Protein AF-A0A068RDF7-F1 (afdb_monomer)

Secondary structure (DSSP, 8-state):
--B-HHHHHHHHHHHHTSTTTGGGS--GGG-----GGGSTTS-PPPPHHHHHHHHHHHHHHHHHH-HHHHHHHHHHHTS---HHHHHHHTTS-HHHHHHHHHHHHHHHHHHHHHTTPPPGGGGTSB-

pLDDT: mean 88.11, std 9.97, range [54.34, 97.5]

Radius of gyration: 13.5 Å; Cα contacts (8 Å, |Δi|>4): 161; chains: 1; bounding box: 30×35×31 Å

Nearest PDB structures (foldseek):
  3hug-assembly6_K  TM=9.051E-01  e=1.217E-01  Mycobacterium tuberculosis H37Rv
  3hug-assembly4_M  TM=7.499E-01  e=1.509E-01  Mycobacterium tuberculosis H37Rv
  3hug-assembly6_A  TM=7.039E-01  e=1.430E-01  Mycobacterium tuberculosis H37Rv
  3hug-assembly1_C  TM=7.167E-01  e=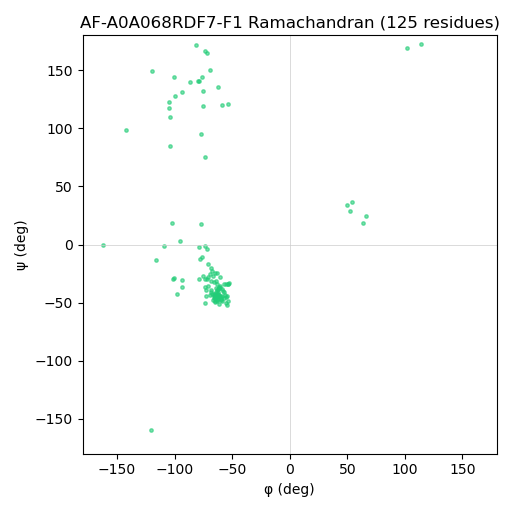2.202E-01  Mycobacterium tuberculosis H37Rv
  6in7-assembly1_B  TM=4.933E-01  e=3.776E-01  Pseudomonas aeruginosa PAO1

Mean predicted aligned error: 4.62 Å

InterPro domains:
  IPR010534 Bacteriophage 933W, GpQ [PF06530] (2-119)

Foldseek 3Di:
DQFQLVVLLLLLLQVCLPPVNVVLAPQPPPLQHADCVLVVDDDHHFDPLSNVLLRVLLNVCCVPVHNLLSNLSRCVRRVVDDLCVSCVVVVHDSVVSVVSPVVSSVSSSVVCVVVVNDGPCRVVRDD

Structure (mmCIF, N/CA/C/O backbone):
data_AF-A0A068RDF7-F1
#
_entry.id   AF-A0A068RDF7-F1
#
loop_
_atom_site.group_PDB
_atom_site.id
_atom_site.type_symbol
_atom_site.label_atom_id
_atom_site.label_alt_id
_atom_site.label_comp_id
_atom_site.label_asym_id
_atom_site.label_entity_id
_atom_site.label_seq_id
_atom_site.pdbx_PDB_ins_code
_atom_site.Cartn_x
_atom_site.Cartn_y
_atom_site.Cartn_z
_atom_site.occupancy
_atom_site.B_iso_or_equiv
_atom_site.auth_seq_id
_atom_site.auth_comp_id
_atom_site.auth_asym_id
_atom_site.auth_atom_id
_atom_site.pdbx_PDB_model_num
ATOM 1 N N . MET A 1 1 ? 3.488 -19.822 -8.737 1.00 59.03 1 MET A N 1
ATOM 2 C CA . MET A 1 1 ? 3.614 -19.589 -7.282 1.00 59.03 1 MET A CA 1
ATOM 3 C C . MET A 1 1 ? 2.651 -18.495 -6.880 1.00 59.03 1 MET A C 1
ATOM 5 O O . MET A 1 1 ? 2.382 -17.623 -7.701 1.00 59.03 1 MET A O 1
ATOM 9 N N . ARG A 1 2 ? 2.092 -18.578 -5.672 1.00 81.00 2 ARG A N 1
ATOM 10 C CA . ARG A 1 2 ? 1.224 -17.539 -5.117 1.00 81.00 2 ARG A CA 1
ATOM 11 C C . ARG A 1 2 ? 2.052 -16.690 -4.154 1.00 81.00 2 ARG A C 1
ATOM 13 O O . ARG A 1 2 ? 2.701 -17.254 -3.278 1.00 81.00 2 ARG A O 1
ATOM 20 N N . ARG A 1 3 ? 2.045 -15.368 -4.330 1.00 89.38 3 ARG A N 1
ATOM 21 C CA . ARG A 1 3 ? 2.792 -14.437 -3.473 1.00 89.38 3 ARG A CA 1
ATOM 22 C C . ARG A 1 3 ? 2.075 -14.270 -2.138 1.00 89.38 3 ARG A C 1
ATOM 24 O O . ARG A 1 3 ? 0.845 -14.217 -2.090 1.00 89.38 3 ARG A O 1
ATOM 31 N N . ASP A 1 4 ? 2.830 -14.128 -1.063 1.00 93.69 4 ASP A N 1
ATOM 32 C CA . ASP A 1 4 ? 2.330 -13.544 0.165 1.00 93.69 4 ASP A CA 1
ATOM 33 C C . ASP A 1 4 ? 2.265 -12.024 0.004 1.00 93.69 4 ASP A C 1
ATOM 35 O O . ASP A 1 4 ? 3.246 -11.301 0.174 1.00 93.69 4 ASP A O 1
ATOM 39 N N . MET A 1 5 ? 1.084 -11.533 -0.371 1.00 94.44 5 MET A N 1
ATOM 40 C CA . MET A 1 5 ? 0.876 -10.107 -0.611 1.00 94.44 5 MET A CA 1
ATOM 41 C C . MET A 1 5 ? 1.072 -9.247 0.638 1.00 94.44 5 MET A C 1
ATOM 43 O O . MET A 1 5 ? 1.401 -8.072 0.495 1.00 94.44 5 MET A O 1
ATOM 47 N N . GLN A 1 6 ? 0.901 -9.804 1.841 1.00 93.75 6 GLN A N 1
ATOM 48 C CA . GLN A 1 6 ? 1.203 -9.068 3.069 1.00 93.75 6 GLN A CA 1
ATOM 49 C C . GLN A 1 6 ? 2.700 -8.771 3.147 1.00 93.75 6 GLN A C 1
ATOM 51 O O . GLN A 1 6 ? 3.068 -7.610 3.293 1.00 93.75 6 GLN A O 1
ATOM 56 N N . GLU A 1 7 ? 3.555 -9.773 2.934 1.00 93.69 7 GLU A N 1
ATOM 57 C CA . GLU A 1 7 ? 5.012 -9.584 2.941 1.00 93.69 7 GLU A CA 1
ATOM 58 C C . GLU A 1 7 ? 5.456 -8.624 1.825 1.00 93.69 7 GLU A C 1
ATOM 60 O O . GLU A 1 7 ? 6.212 -7.687 2.078 1.00 93.69 7 GLU A O 1
ATOM 65 N N . VAL A 1 8 ? 4.922 -8.779 0.606 1.00 95.06 8 VAL A N 1
ATOM 66 C CA . VAL A 1 8 ? 5.175 -7.854 -0.520 1.00 95.06 8 VAL A CA 1
ATOM 67 C C . VAL A 1 8 ? 4.875 -6.405 -0.130 1.00 95.06 8 VAL A C 1
ATOM 69 O O . VAL A 1 8 ? 5.694 -5.514 -0.363 1.00 95.06 8 VAL A O 1
ATOM 72 N N . LEU A 1 9 ? 3.713 -6.159 0.480 1.00 94.94 9 LEU A N 1
ATOM 73 C CA . LEU A 1 9 ? 3.286 -4.819 0.876 1.00 94.94 9 LEU A CA 1
ATOM 74 C C . LEU A 1 9 ? 4.050 -4.288 2.091 1.00 94.94 9 LEU A C 1
ATOM 76 O O . LEU A 1 9 ? 4.271 -3.082 2.177 1.00 94.94 9 LEU A O 1
ATOM 80 N N . GLU A 1 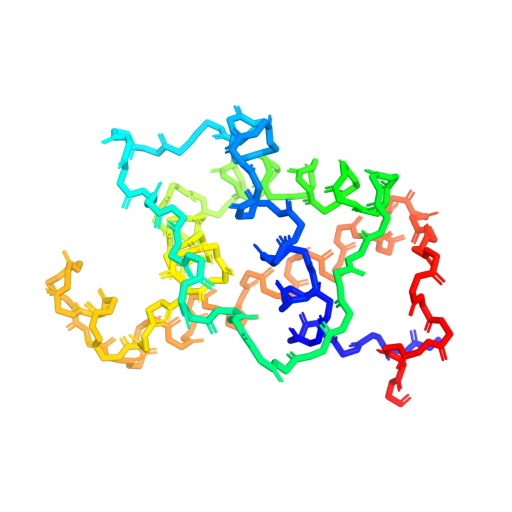10 ? 4.505 -5.147 3.002 1.00 93.38 10 GLU A N 1
ATOM 81 C CA . GLU A 1 10 ? 5.380 -4.744 4.105 1.00 93.38 10 GLU A CA 1
ATOM 82 C C . GLU A 1 10 ? 6.768 -4.322 3.609 1.00 93.38 10 GLU A C 1
ATOM 84 O O . GLU A 1 10 ? 7.327 -3.344 4.118 1.00 93.38 10 GLU A O 1
ATOM 89 N N . ARG A 1 11 ? 7.331 -5.019 2.615 1.00 93.62 11 ARG A N 1
ATOM 90 C CA . ARG A 1 11 ? 8.611 -4.648 1.986 1.00 93.62 11 ARG A CA 1
ATOM 91 C C . ARG A 1 11 ? 8.490 -3.374 1.153 1.00 93.62 11 ARG 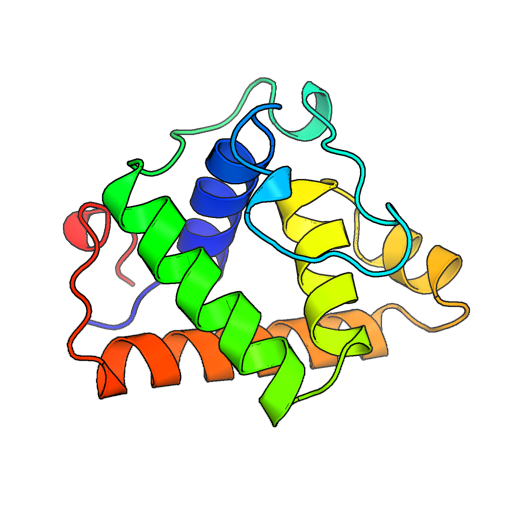A C 1
ATOM 93 O O . ARG A 1 11 ? 9.335 -2.486 1.278 1.00 93.62 11 ARG A O 1
ATOM 100 N N . TRP A 1 12 ? 7.419 -3.258 0.365 1.00 94.38 12 TRP A N 1
ATOM 101 C CA . TRP A 1 12 ? 7.093 -2.042 -0.384 1.00 94.38 12 TRP A CA 1
ATOM 102 C C . TRP A 1 12 ? 6.854 -0.854 0.546 1.00 94.38 12 TRP A C 1
ATOM 104 O O . TRP A 1 12 ? 7.389 0.221 0.314 1.00 94.38 12 TRP A O 1
ATOM 114 N N . GLY A 1 13 ? 6.120 -1.048 1.639 1.00 92.31 13 GLY A N 1
ATOM 115 C CA . GLY A 1 13 ? 5.853 -0.014 2.630 1.00 92.31 13 GLY A CA 1
ATOM 116 C C . GLY A 1 13 ? 7.123 0.576 3.243 1.00 92.31 13 GLY A C 1
ATOM 117 O O . GLY A 1 13 ? 7.247 1.791 3.377 1.00 92.31 13 GLY A O 1
ATOM 118 N N . ARG A 1 14 ? 8.113 -0.280 3.523 1.00 91.50 14 ARG A N 1
ATOM 119 C CA . ARG A 1 14 ? 9.452 0.124 3.980 1.00 91.50 14 ARG A CA 1
ATOM 120 C C . ARG A 1 14 ? 10.238 0.891 2.927 1.00 91.50 14 ARG A C 1
ATOM 122 O O . ARG A 1 14 ? 10.878 1.883 3.262 1.00 91.50 14 ARG A O 1
ATOM 129 N N . TRP A 1 15 ? 10.178 0.443 1.676 1.00 92.44 15 TRP A N 1
ATOM 130 C CA . TRP A 1 15 ? 10.792 1.140 0.548 1.00 92.44 15 TRP A CA 1
ATOM 131 C C . TRP A 1 15 ? 10.154 2.520 0.314 1.00 92.44 15 TRP A C 1
ATOM 133 O O . TRP A 1 15 ? 10.862 3.518 0.182 1.00 92.44 15 TRP A O 1
ATOM 143 N N . ALA A 1 16 ? 8.823 2.592 0.354 1.00 90.88 16 ALA A N 1
ATOM 144 C CA . ALA A 1 16 ? 8.042 3.809 0.169 1.00 90.88 16 ALA A CA 1
ATOM 145 C C . ALA A 1 16 ? 8.175 4.777 1.351 1.00 90.88 16 ALA A C 1
ATOM 147 O O . ALA A 1 16 ? 8.058 5.980 1.163 1.00 90.88 16 ALA A O 1
ATOM 148 N N . ALA A 1 17 ? 8.446 4.291 2.566 1.00 87.81 17 ALA A N 1
ATOM 149 C CA . ALA A 1 17 ? 8.651 5.143 3.736 1.00 87.81 17 ALA A CA 1
ATOM 150 C C . ALA A 1 17 ? 9.981 5.928 3.717 1.00 87.81 17 ALA A C 1
ATOM 152 O O . ALA A 1 17 ? 10.240 6.716 4.630 1.00 87.81 17 ALA A O 1
ATOM 153 N N . HIS A 1 18 ? 10.832 5.717 2.710 1.00 83.50 18 HIS A N 1
ATOM 154 C CA . HIS A 1 18 ? 11.987 6.569 2.443 1.00 83.50 18 HIS A CA 1
ATOM 155 C C . HIS A 1 18 ? 11.514 7.890 1.806 1.00 83.50 18 HIS A C 1
ATOM 157 O O . HIS A 1 18 ? 10.711 7.855 0.874 1.00 83.50 18 HIS A O 1
ATOM 163 N N . ASP A 1 19 ? 11.990 9.045 2.294 1.00 65.75 19 ASP A N 1
ATOM 164 C CA . ASP A 1 19 ? 11.428 10.377 1.967 1.00 65.75 19 ASP A CA 1
ATOM 165 C C . ASP A 1 19 ? 11.318 10.658 0.456 1.00 65.75 19 ASP A C 1
ATOM 167 O O . ASP A 1 19 ? 10.365 11.290 0.005 1.00 65.75 19 ASP A O 1
ATOM 171 N N . GLU A 1 20 ? 12.257 10.147 -0.341 1.00 72.50 20 GLU A N 1
ATOM 172 C CA . GLU A 1 20 ? 12.275 10.317 -1.800 1.00 72.50 20 GLU A CA 1
ATOM 173 C C . GLU A 1 20 ? 11.234 9.445 -2.528 1.00 72.50 20 GLU A C 1
ATOM 175 O O . GLU A 1 20 ? 10.742 9.824 -3.590 1.00 72.50 20 GLU A O 1
ATOM 180 N N . ASN A 1 21 ? 10.849 8.309 -1.942 1.00 79.69 21 ASN A N 1
ATOM 181 C CA . ASN A 1 21 ? 10.002 7.305 -2.587 1.00 79.69 21 ASN A CA 1
ATOM 182 C C . ASN A 1 21 ? 8.517 7.498 -2.267 1.00 79.69 21 ASN A C 1
ATOM 184 O O . ASN A 1 21 ? 7.674 7.227 -3.113 1.00 79.69 21 ASN A O 1
ATOM 188 N N . CYS A 1 22 ? 8.161 8.024 -1.089 1.00 75.69 22 CYS A N 1
ATOM 189 C CA . CYS A 1 22 ? 6.753 8.202 -0.699 1.00 75.69 22 CYS A CA 1
ATOM 190 C C . CYS A 1 22 ? 5.973 9.132 -1.648 1.00 75.69 22 CYS A C 1
ATOM 192 O O . CYS A 1 22 ? 4.749 9.020 -1.765 1.00 75.69 22 CYS A O 1
ATOM 194 N N . ALA A 1 23 ? 6.670 10.070 -2.295 1.00 62.44 23 ALA A N 1
ATOM 195 C CA . ALA A 1 23 ? 6.086 11.074 -3.180 1.00 62.44 23 ALA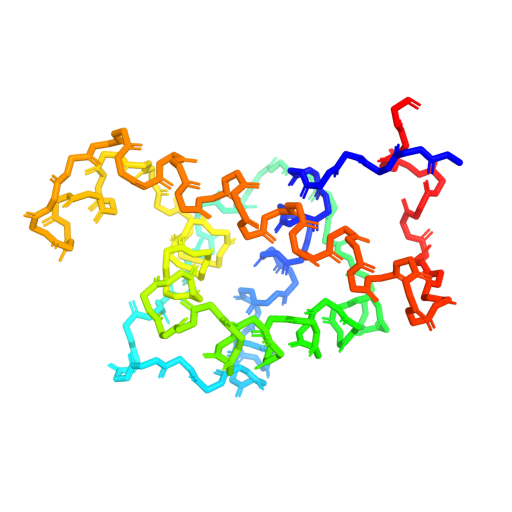 A CA 1
ATOM 196 C C . ALA A 1 23 ? 5.693 10.529 -4.566 1.00 62.44 23 ALA A C 1
ATOM 198 O O . ALA A 1 23 ? 4.999 11.222 -5.311 1.00 62.44 23 ALA A O 1
ATOM 199 N N . SER A 1 24 ? 6.106 9.307 -4.924 1.00 70.00 24 SER A N 1
ATOM 200 C CA . SER A 1 24 ? 5.752 8.672 -6.205 1.00 70.00 24 SER A CA 1
ATOM 201 C C . SER A 1 24 ? 4.247 8.395 -6.325 1.00 70.00 24 SER A C 1
ATOM 203 O O . SER A 1 24 ? 3.696 8.312 -7.428 1.00 70.00 24 SER A O 1
ATOM 205 N N . VAL A 1 25 ? 3.570 8.271 -5.183 1.00 74.25 25 VAL A N 1
ATOM 206 C CA . VAL A 1 25 ? 2.148 7.988 -5.084 1.00 74.25 25 VAL A CA 1
ATOM 207 C C . VAL A 1 25 ? 1.398 9.263 -4.689 1.00 74.25 25 VAL A C 1
ATOM 209 O O . VAL A 1 25 ? 1.643 9.855 -3.643 1.00 74.25 25 VAL A O 1
ATOM 212 N N . ASP A 1 26 ? 0.429 9.673 -5.517 1.00 81.50 26 ASP A N 1
ATOM 213 C CA . ASP A 1 26 ? -0.429 10.844 -5.269 1.00 81.50 26 ASP A CA 1
ATOM 214 C C . ASP A 1 26 ? -1.465 10.553 -4.164 1.00 81.50 26 ASP A C 1
ATOM 216 O O . ASP A 1 26 ? -2.654 10.286 -4.431 1.00 81.50 26 ASP A O 1
ATOM 220 N N . TRP A 1 27 ? -0.975 10.536 -2.922 1.00 83.62 27 TR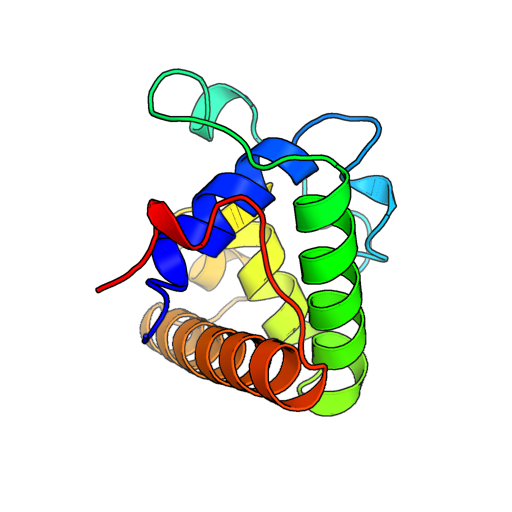P A N 1
ATOM 221 C CA . TRP A 1 27 ? -1.754 10.356 -1.703 1.00 83.62 27 TRP A CA 1
ATOM 222 C C . TRP A 1 27 ? -2.761 11.497 -1.530 1.00 83.62 27 TRP A C 1
ATOM 224 O O . TRP A 1 27 ? -2.405 12.669 -1.666 1.00 83.62 27 TRP A O 1
ATOM 234 N N . PRO A 1 28 ? -4.019 11.208 -1.158 1.00 75.56 28 PRO A N 1
ATOM 235 C CA . PRO A 1 28 ? -4.983 12.264 -0.873 1.00 75.56 28 PRO A CA 1
ATOM 236 C C . PRO A 1 28 ? -4.485 13.185 0.258 1.00 75.56 28 PRO A C 1
ATOM 238 O O . PRO A 1 28 ? -4.276 12.722 1.372 1.00 75.56 28 PRO A O 1
ATOM 241 N N . ALA A 1 29 ? -4.317 14.484 -0.003 1.00 64.38 29 ALA A N 1
ATOM 242 C CA . ALA A 1 29 ? -4.100 15.528 1.012 1.00 64.38 29 ALA A CA 1
ATOM 243 C C . ALA A 1 29 ? -2.935 15.307 2.015 1.00 64.38 29 ALA A C 1
ATOM 245 O O . ALA A 1 29 ? -3.084 15.647 3.185 1.00 64.38 29 ALA A O 1
ATOM 246 N N . MET A 1 30 ? -1.795 14.734 1.595 1.00 65.62 30 MET A N 1
ATOM 247 C CA . MET A 1 30 ? -0.671 14.387 2.502 1.00 65.62 30 MET A CA 1
ATOM 248 C C . MET A 1 30 ? -1.103 13.541 3.719 1.00 65.62 30 MET A C 1
ATOM 250 O O . MET A 1 30 ? -0.513 13.604 4.793 1.00 65.62 30 MET A O 1
ATOM 254 N N . SER A 1 31 ? -2.165 12.748 3.564 1.00 77.81 31 SER A N 1
ATOM 255 C CA . SER A 1 31 ? -2.746 11.947 4.651 1.00 77.81 31 SER A CA 1
ATOM 256 C C . SER A 1 31 ? -1.880 10.764 5.080 1.00 77.81 31 SER A C 1
ATOM 258 O O . SER A 1 31 ? -2.087 10.216 6.161 1.00 77.81 31 SER A O 1
ATOM 260 N N . VAL A 1 32 ? -0.913 10.370 4.252 1.00 83.31 32 VAL A N 1
ATOM 261 C CA . VAL A 1 32 ? 0.028 9.291 4.545 1.00 83.31 32 VAL A CA 1
ATOM 262 C C . VAL A 1 32 ? 1.366 9.915 4.907 1.00 83.31 32 VAL A C 1
ATOM 264 O O . VAL A 1 32 ? 2.046 10.479 4.056 1.00 83.31 32 VAL A O 1
ATOM 267 N N . ILE A 1 33 ? 1.723 9.817 6.186 1.00 85.00 33 ILE A N 1
ATOM 268 C CA . ILE A 1 33 ? 3.007 10.279 6.714 1.00 85.00 33 ILE A CA 1
ATOM 269 C C . ILE A 1 33 ? 3.866 9.036 6.974 1.00 85.00 33 ILE A C 1
ATOM 271 O O . ILE A 1 33 ? 3.473 8.219 7.813 1.00 85.00 33 ILE A O 1
ATOM 275 N N . PRO A 1 34 ? 5.012 8.871 6.288 1.00 83.12 34 PRO A N 1
ATOM 276 C CA . PRO A 1 34 ? 5.940 7.773 6.533 1.00 83.12 34 PRO A CA 1
ATOM 277 C C . PRO A 1 34 ? 6.352 7.672 7.999 1.00 83.12 34 PRO A C 1
ATOM 279 O O . PRO A 1 34 ? 6.939 8.598 8.563 1.00 83.12 34 PRO A O 1
ATOM 282 N N . MET A 1 35 ? 6.085 6.530 8.631 1.00 78.81 35 MET A N 1
ATOM 283 C CA . MET A 1 35 ? 6.444 6.324 10.035 1.00 78.81 35 MET A CA 1
ATOM 284 C C . MET A 1 35 ? 7.668 5.418 10.149 1.00 78.81 35 MET A C 1
ATOM 286 O O . MET A 1 35 ? 7.557 4.218 10.375 1.00 78.81 35 MET A O 1
ATOM 290 N N . ARG A 1 36 ? 8.868 5.999 10.038 1.00 71.06 36 ARG A N 1
ATOM 291 C CA . ARG A 1 36 ? 10.145 5.254 10.068 1.00 71.06 36 ARG A CA 1
ATOM 292 C C . ARG A 1 36 ? 10.320 4.381 11.317 1.00 71.06 36 ARG A C 1
ATOM 294 O O . ARG A 1 36 ? 10.881 3.295 11.221 1.00 71.06 36 ARG A O 1
ATOM 301 N N . SER A 1 37 ? 9.812 4.818 12.471 1.00 66.81 37 SER A N 1
ATOM 302 C CA . SER A 1 37 ? 9.852 4.041 13.720 1.00 66.81 37 SER A CA 1
ATOM 303 C C . SER A 1 37 ? 8.957 2.800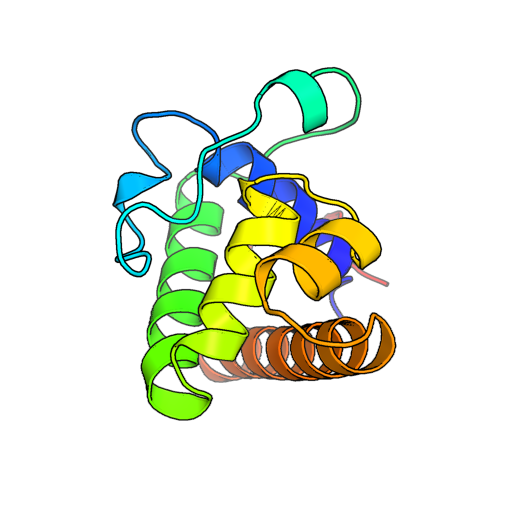 13.702 1.00 66.81 37 SER A C 1
ATOM 305 O O . SER A 1 37 ? 9.254 1.835 14.398 1.00 66.81 37 SER A O 1
ATOM 307 N N . ALA A 1 38 ? 7.898 2.777 12.884 1.00 63.50 38 ALA A N 1
ATOM 308 C CA . ALA A 1 38 ? 7.097 1.571 12.678 1.00 63.50 38 ALA A CA 1
ATOM 309 C C . ALA A 1 38 ? 7.884 0.486 11.920 1.00 63.50 38 ALA A C 1
ATOM 311 O O . ALA A 1 38 ? 7.555 -0.692 12.012 1.00 63.50 38 ALA A O 1
ATOM 312 N N . PHE A 1 39 ? 8.949 0.880 11.215 1.00 65.75 39 PHE A N 1
ATOM 313 C CA . PHE A 1 39 ? 9.786 0.004 10.397 1.00 65.75 39 PHE A CA 1
ATOM 314 C C . PHE A 1 39 ? 11.187 -0.232 10.977 1.00 65.75 39 PHE A C 1
ATOM 316 O O . PHE A 1 39 ? 11.980 -0.961 10.384 1.00 65.75 39 PHE A O 1
ATOM 323 N N . SER A 1 40 ? 11.525 0.374 12.121 1.00 56.31 40 SER A N 1
ATOM 324 C CA . SER A 1 40 ? 12.915 0.545 12.564 1.00 56.31 40 SER A CA 1
ATOM 325 C C . SER A 1 40 ? 13.598 -0.694 13.163 1.00 56.31 40 SER A C 1
ATOM 327 O O . SER A 1 40 ? 14.615 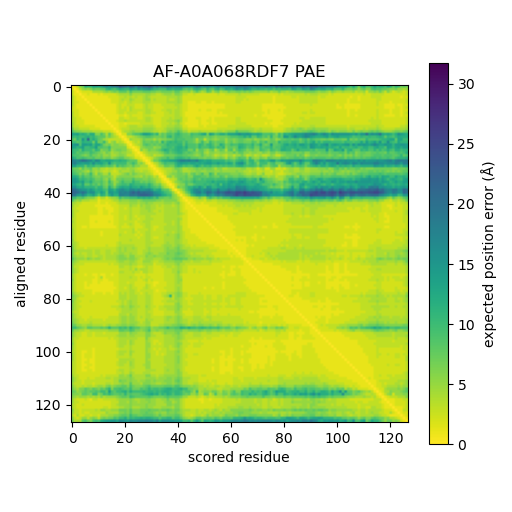-0.534 13.833 1.00 56.31 40 SER A O 1
ATOM 329 N N . SER A 1 41 ? 13.099 -1.921 12.962 1.00 54.34 41 SER A N 1
ATOM 330 C CA . SER A 1 41 ? 13.791 -3.110 13.504 1.00 54.34 41 SER A CA 1
ATOM 331 C C . SER A 1 41 ? 13.455 -4.488 12.922 1.00 54.34 41 SER A C 1
ATOM 333 O O . SER A 1 41 ? 14.064 -5.458 13.368 1.00 54.34 41 SER A O 1
ATOM 335 N N . SER A 1 42 ? 12.552 -4.653 11.949 1.00 64.88 42 SER A N 1
ATOM 336 C CA . SER A 1 42 ? 12.254 -6.007 11.443 1.00 64.88 42 SER A CA 1
ATOM 337 C C . SER A 1 42 ? 12.017 -6.068 9.934 1.00 64.88 42 SER A C 1
ATOM 339 O O . SER A 1 42 ? 10.933 -5.799 9.432 1.00 64.88 42 SER A O 1
ATOM 341 N N . GLY A 1 43 ? 13.078 -6.461 9.221 1.00 75.56 43 GLY A N 1
ATOM 342 C CA . GLY A 1 43 ? 13.024 -7.069 7.890 1.00 75.56 43 GLY A CA 1
ATOM 343 C C . GLY A 1 43 ? 13.632 -6.246 6.735 1.00 75.56 43 GLY A C 1
ATOM 344 O O . GLY A 1 43 ? 13.876 -5.046 6.878 1.00 75.56 43 GLY A O 1
ATOM 345 N N . PRO A 1 44 ? 13.728 -6.843 5.529 1.00 88.62 44 PRO A N 1
ATOM 346 C CA . PRO A 1 44 ? 14.241 -6.205 4.303 1.00 88.62 44 PRO A CA 1
ATOM 347 C C . PRO A 1 44 ? 13.230 -5.283 3.582 1.00 88.62 44 PRO A C 1
ATOM 349 O O . PRO A 1 44 ? 12.060 -5.632 3.473 1.00 88.62 44 PRO A O 1
ATOM 352 N N . SER A 1 45 ? 13.649 -4.132 3.047 1.00 91.94 45 SER A N 1
ATOM 353 C CA . SER A 1 45 ? 12.860 -3.399 2.035 1.00 91.94 45 SER A CA 1
ATOM 354 C C . SER A 1 45 ? 12.920 -4.109 0.673 1.00 91.94 45 SER A C 1
ATOM 356 O O . SER A 1 45 ? 13.762 -4.985 0.476 1.00 91.94 45 SER A O 1
ATOM 358 N N . CYS A 1 46 ? 12.056 -3.742 -0.278 1.00 93.56 46 CYS A N 1
ATOM 359 C CA . CYS A 1 46 ? 12.194 -4.195 -1.669 1.00 93.56 46 CYS A CA 1
ATOM 360 C C . CYS A 1 46 ? 13.219 -3.349 -2.455 1.00 93.56 46 CYS A C 1
ATOM 362 O O . CYS A 1 46 ? 13.709 -2.334 -1.950 1.00 93.56 46 CYS A O 1
ATOM 364 N N . SER A 1 47 ? 13.547 -3.778 -3.680 1.00 94.38 47 SER A N 1
ATOM 365 C CA . SER A 1 47 ? 14.358 -3.001 -4.629 1.00 94.38 47 SER A CA 1
ATOM 366 C C . SER A 1 47 ? 13.569 -1.806 -5.188 1.00 94.38 47 SER A C 1
ATOM 368 O O . SER A 1 47 ? 12.340 -1.771 -5.102 1.00 94.38 47 SER A O 1
ATOM 370 N N . ASP A 1 48 ? 14.256 -0.839 -5.805 1.00 93.25 48 ASP A N 1
ATOM 371 C CA . ASP A 1 48 ? 13.596 0.284 -6.492 1.00 93.25 48 ASP A CA 1
ATOM 372 C C . ASP A 1 48 ? 12.718 -0.186 -7.656 1.00 93.25 48 ASP A C 1
ATOM 374 O O . ASP A 1 48 ? 11.637 0.357 -7.890 1.00 93.25 48 ASP A O 1
ATOM 378 N N . ALA A 1 49 ? 13.154 -1.224 -8.376 1.00 93.69 49 ALA A N 1
ATOM 379 C CA . ALA A 1 49 ? 12.389 -1.804 -9.475 1.00 93.69 49 ALA A CA 1
ATOM 380 C C . ALA A 1 49 ? 11.067 -2.405 -8.974 1.00 93.69 49 ALA A C 1
ATOM 382 O O . ALA A 1 49 ? 10.003 -2.093 -9.524 1.00 93.69 49 ALA A O 1
ATOM 383 N N . ASP A 1 50 ? 11.129 -3.197 -7.901 1.00 94.81 50 ASP A N 1
ATOM 384 C CA . ASP A 1 50 ? 9.956 -3.766 -7.235 1.00 94.81 50 ASP A CA 1
ATOM 385 C C . ASP A 1 50 ? 9.049 -2.665 -6.679 1.00 94.81 50 ASP A C 1
ATOM 387 O O . ASP A 1 50 ? 7.835 -2.686 -6.904 1.00 94.81 50 ASP A O 1
ATOM 391 N N . GLY A 1 51 ? 9.639 -1.665 -6.020 1.00 93.81 51 GLY A N 1
ATOM 392 C CA . GLY A 1 51 ? 8.934 -0.515 -5.464 1.00 93.81 51 GLY A CA 1
ATOM 393 C C . GLY A 1 51 ? 8.086 0.206 -6.511 1.00 93.81 51 GLY A C 1
ATOM 394 O O . GLY A 1 51 ? 6.868 0.339 -6.365 1.00 93.81 51 GLY A O 1
ATOM 395 N N . LEU A 1 52 ? 8.706 0.552 -7.641 1.00 92.69 52 LEU A N 1
ATOM 396 C CA . LEU A 1 52 ? 8.048 1.216 -8.769 1.00 92.69 52 LEU A CA 1
ATOM 397 C C . LEU A 1 52 ? 7.002 0.339 -9.478 1.00 92.69 52 LEU A C 1
ATOM 399 O O . LEU A 1 52 ? 6.085 0.861 -10.125 1.00 92.69 52 LEU A O 1
ATOM 403 N N . LEU A 1 53 ? 7.134 -0.988 -9.446 1.00 93.31 53 LEU A N 1
ATOM 404 C CA . LEU A 1 53 ? 6.119 -1.900 -9.986 1.00 93.31 53 LEU A CA 1
ATOM 405 C C . LEU A 1 53 ? 4.881 -1.949 -9.086 1.00 93.31 53 LEU A C 1
ATOM 407 O O . LEU A 1 53 ? 3.754 -1.870 -9.593 1.00 93.31 53 LEU A O 1
ATOM 411 N N . VAL A 1 54 ? 5.079 -2.033 -7.770 1.00 94.38 54 VAL A N 1
ATOM 412 C CA . VAL A 1 54 ? 3.986 -2.005 -6.792 1.00 94.38 54 VAL A CA 1
ATOM 413 C C . VAL A 1 54 ? 3.281 -0.646 -6.823 1.00 94.38 54 VAL A C 1
ATOM 415 O O . VAL A 1 54 ? 2.055 -0.619 -6.941 1.00 94.38 54 VAL A O 1
ATOM 418 N N . ASP A 1 55 ? 4.016 0.469 -6.863 1.00 92.88 55 ASP A N 1
ATOM 419 C CA . ASP A 1 55 ? 3.450 1.823 -6.994 1.00 92.88 55 ASP A CA 1
ATOM 420 C C . ASP A 1 55 ? 2.544 1.964 -8.215 1.00 92.88 55 ASP A C 1
ATOM 422 O O . ASP A 1 55 ? 1.430 2.487 -8.128 1.00 92.88 55 ASP A O 1
ATOM 426 N N . ARG A 1 56 ? 2.980 1.449 -9.370 1.00 91.44 56 ARG A N 1
ATOM 427 C CA . ARG A 1 56 ? 2.164 1.451 -10.593 1.00 91.44 56 ARG A CA 1
ATOM 428 C C . ARG A 1 56 ? 0.862 0.675 -10.411 1.00 91.44 56 ARG A C 1
ATOM 430 O O . ARG A 1 56 ? -0.168 1.069 -10.965 1.00 91.44 56 ARG A O 1
ATOM 437 N N . CYS A 1 57 ? 0.878 -0.409 -9.643 1.00 93.19 57 CYS A N 1
ATOM 438 C CA . CYS A 1 57 ? -0.330 -1.164 -9.323 1.00 93.19 57 CYS A CA 1
ATOM 439 C C . CYS A 1 57 ? -1.225 -0.405 -8.324 1.00 93.19 57 CYS A C 1
ATOM 441 O O . CYS A 1 57 ? -2.441 -0.362 -8.520 1.00 93.19 57 CYS A O 1
ATOM 443 N N . VAL A 1 58 ? -0.649 0.273 -7.325 1.00 93.00 58 VAL A N 1
ATOM 444 C CA . VAL A 1 58 ? -1.373 1.148 -6.378 1.00 93.00 58 VAL A CA 1
ATOM 445 C C . VAL A 1 58 ? -2.007 2.349 -7.096 1.00 93.00 58 VAL A C 1
ATOM 447 O O . VAL A 1 58 ? -3.151 2.716 -6.820 1.00 93.00 58 VAL A O 1
ATOM 450 N N . ALA A 1 59 ? -1.342 2.921 -8.098 1.00 90.75 59 ALA A N 1
ATOM 451 C CA . ALA A 1 59 ? -1.920 3.975 -8.930 1.00 90.75 59 ALA A CA 1
ATOM 452 C C . ALA A 1 59 ? -3.157 3.482 -9.709 1.00 90.75 59 ALA A C 1
ATOM 454 O O . ALA A 1 59 ? -4.158 4.195 -9.806 1.00 90.75 59 ALA A O 1
ATOM 455 N N . LYS A 1 60 ? -3.135 2.239 -10.211 1.00 92.12 60 LYS A N 1
ATOM 456 C CA . LYS A 1 60 ? -4.299 1.597 -10.858 1.00 92.12 60 LYS A CA 1
ATOM 457 C C . LYS A 1 60 ? -5.402 1.216 -9.864 1.00 92.12 60 LYS A C 1
ATOM 459 O O . LYS A 1 60 ? -6.580 1.215 -10.227 1.00 92.12 60 LYS A O 1
ATOM 464 N N . LEU A 1 61 ? -5.047 0.918 -8.613 1.00 93.44 61 LEU A N 1
ATOM 465 C CA . LEU A 1 61 ? -6.006 0.672 -7.533 1.00 93.44 61 LEU A CA 1
ATOM 466 C C . LEU A 1 61 ? -6.883 1.911 -7.310 1.00 93.44 61 LEU A C 1
ATOM 468 O O . LEU A 1 61 ? -8.105 1.787 -7.252 1.00 93.44 61 LEU A O 1
ATOM 472 N N . LYS A 1 62 ? -6.282 3.109 -7.284 1.00 90.69 62 LYS A N 1
ATOM 473 C CA . LYS A 1 62 ? -6.996 4.390 -7.128 1.00 90.69 62 LYS A CA 1
ATOM 474 C C . LYS A 1 62 ? -8.106 4.576 -8.161 1.00 90.69 62 LYS A C 1
ATOM 476 O O . LYS A 1 62 ? -9.195 5.021 -7.807 1.00 90.69 62 LYS A O 1
ATOM 481 N N . THR A 1 63 ? -7.837 4.255 -9.427 1.00 90.19 63 THR A N 1
ATOM 482 C CA . THR A 1 63 ? -8.808 4.430 -10.518 1.00 90.19 63 THR A CA 1
ATOM 483 C C . THR A 1 63 ? -9.860 3.324 -10.562 1.00 90.19 63 THR A C 1
ATOM 485 O O . THR A 1 63 ? -10.985 3.588 -10.974 1.00 90.19 63 THR A O 1
ATOM 488 N N . SER A 1 64 ? -9.524 2.110 -10.117 1.00 92.62 64 SER A N 1
ATOM 489 C CA . SER A 1 64 ? -10.409 0.940 -10.225 1.00 92.62 64 SER A CA 1
ATOM 490 C C . SER A 1 64 ? -11.277 0.711 -8.986 1.00 92.62 64 SER A C 1
ATOM 492 O O . SER A 1 64 ? -12.418 0.274 -9.098 1.00 92.62 64 SER A O 1
ATOM 494 N N . ARG A 1 65 ? -10.726 0.971 -7.797 1.00 92.50 65 ARG A N 1
ATOM 495 C CA . ARG A 1 65 ? -11.356 0.705 -6.496 1.00 92.50 65 ARG A CA 1
ATOM 496 C C . ARG A 1 65 ? -11.633 1.966 -5.675 1.00 92.50 65 ARG A C 1
ATOM 498 O O . ARG A 1 65 ? -12.424 1.930 -4.739 1.00 92.50 65 ARG A O 1
ATOM 505 N N . GLY A 1 66 ? -11.049 3.095 -6.071 1.00 91.06 66 GLY A N 1
ATOM 506 C CA . GLY A 1 66 ? -11.289 4.401 -5.466 1.00 91.06 66 GLY A CA 1
ATOM 507 C C . GLY A 1 66 ? -10.182 4.854 -4.514 1.00 91.06 66 GLY A C 1
ATOM 508 O O . GLY A 1 66 ? -9.282 4.104 -4.138 1.00 91.06 66 GLY A O 1
ATOM 509 N N . ARG A 1 67 ? -10.252 6.134 -4.124 1.00 90.81 67 ARG A N 1
ATOM 510 C CA . ARG A 1 67 ? -9.251 6.776 -3.252 1.00 90.81 67 ARG A CA 1
ATOM 511 C C . ARG A 1 67 ? -9.212 6.201 -1.835 1.00 90.81 67 ARG A C 1
ATOM 513 O O . ARG A 1 67 ? -8.143 6.206 -1.241 1.00 90.81 67 ARG A O 1
ATOM 520 N N . GLU A 1 68 ? -10.339 5.740 -1.296 1.00 91.44 68 GLU A N 1
ATOM 521 C CA . GLU A 1 68 ? -10.406 5.220 0.078 1.00 91.44 68 GLU A CA 1
ATOM 522 C C . GLU A 1 68 ? -9.586 3.932 0.237 1.00 91.44 68 GLU A C 1
ATOM 524 O O . GLU A 1 68 ? -8.772 3.844 1.149 1.00 91.44 68 GLU A O 1
ATOM 529 N N . ASP A 1 69 ? -9.711 2.982 -0.697 1.00 94.19 69 ASP A N 1
ATOM 530 C CA . ASP A 1 69 ? -8.945 1.726 -0.680 1.00 94.19 69 ASP A CA 1
ATOM 531 C C . ASP A 1 69 ? -7.433 1.973 -0.801 1.00 94.19 69 ASP A C 1
ATOM 533 O O . ASP A 1 69 ? -6.628 1.404 -0.063 1.00 94.19 69 ASP A O 1
ATOM 537 N N . MET A 1 70 ? -7.046 2.894 -1.687 1.00 93.31 70 MET A N 1
ATOM 538 C CA . MET A 1 70 ? -5.663 3.353 -1.807 1.00 93.31 70 MET A CA 1
ATOM 539 C C . MET A 1 70 ? -5.158 3.972 -0.495 1.00 93.31 70 MET A C 1
ATOM 541 O O . MET A 1 70 ? -4.049 3.670 -0.057 1.00 93.31 70 MET A O 1
ATOM 545 N N . LEU A 1 71 ? -5.967 4.821 0.145 1.00 93.56 71 LEU A N 1
ATOM 546 C CA . LEU A 1 71 ? -5.610 5.478 1.399 1.00 93.56 71 LEU A CA 1
ATOM 547 C C . LEU A 1 71 ? -5.442 4.472 2.544 1.00 93.56 71 LEU A C 1
ATOM 549 O O . LEU A 1 71 ? -4.465 4.552 3.285 1.00 93.56 71 LEU A O 1
ATOM 553 N N . VAL A 1 72 ? -6.352 3.505 2.671 1.00 95.44 72 VAL A N 1
ATOM 554 C CA . VAL A 1 72 ? -6.257 2.422 3.662 1.00 95.44 72 VAL A CA 1
ATOM 555 C C . VAL A 1 72 ? -4.939 1.657 3.510 1.00 95.44 72 VAL A C 1
ATOM 557 O O . VAL A 1 72 ? -4.268 1.387 4.510 1.00 95.44 72 VAL A O 1
ATOM 560 N N . LEU A 1 73 ? -4.543 1.353 2.272 1.00 95.06 73 LEU A N 1
ATOM 561 C CA . LEU A 1 73 ? -3.291 0.662 1.971 1.00 95.06 73 LEU A CA 1
ATOM 562 C C . LEU A 1 73 ? -2.071 1.507 2.370 1.00 95.06 73 LEU A C 1
ATOM 564 O O . LEU A 1 73 ? -1.196 1.017 3.086 1.00 95.06 73 LEU A O 1
ATOM 568 N N . GLY A 1 74 ? -2.046 2.785 1.982 1.00 93.44 74 GLY A N 1
ATOM 569 C CA . GLY A 1 74 ? -0.971 3.715 2.340 1.00 93.44 74 GLY A CA 1
ATOM 570 C C . GLY A 1 74 ? -0.822 3.898 3.851 1.00 93.44 74 GLY A C 1
ATOM 571 O O . GLY A 1 74 ? 0.271 3.738 4.390 1.00 93.44 74 GLY A O 1
ATOM 572 N N . LEU A 1 75 ? -1.921 4.138 4.570 1.00 94.19 75 LEU A N 1
ATOM 573 C CA . LEU A 1 75 ? -1.911 4.278 6.031 1.00 94.19 75 LEU A CA 1
ATOM 574 C C . LEU A 1 75 ? -1.405 3.012 6.736 1.00 94.19 75 LEU A C 1
ATOM 576 O O . LEU A 1 75 ? -0.705 3.110 7.746 1.00 94.19 75 LEU A O 1
ATOM 580 N N . ARG A 1 76 ? -1.743 1.825 6.214 1.00 94.69 76 ARG A N 1
ATOM 581 C CA . ARG A 1 76 ? -1.323 0.547 6.800 1.00 94.69 76 ARG A CA 1
ATOM 582 C C . ARG A 1 76 ? 0.152 0.251 6.566 1.00 94.69 76 ARG A C 1
ATOM 584 O O . ARG A 1 76 ? 0.833 -0.141 7.516 1.00 94.69 76 ARG A O 1
ATOM 591 N N . PHE A 1 77 ? 0.606 0.367 5.323 1.00 93.56 77 PHE A N 1
ATOM 592 C CA . PHE A 1 77 ? 1.905 -0.163 4.910 1.00 93.56 77 PHE A CA 1
ATOM 593 C C . PHE A 1 77 ? 2.993 0.900 4.810 1.00 93.56 77 PHE A C 1
ATOM 595 O O . PHE A 1 77 ? 4.133 0.572 5.090 1.00 93.56 77 PHE A O 1
ATOM 602 N N . VAL A 1 78 ? 2.668 2.159 4.507 1.00 92.06 78 VAL A N 1
ATOM 603 C CA . VAL A 1 78 ? 3.638 3.276 4.493 1.00 92.06 78 VAL A CA 1
ATOM 604 C C . VAL A 1 78 ? 3.577 4.064 5.803 1.00 92.06 78 VAL A C 1
ATOM 606 O O . VAL A 1 78 ? 4.598 4.401 6.396 1.00 92.06 78 VAL A O 1
ATOM 609 N N . GLY A 1 79 ? 2.365 4.321 6.301 1.00 90.25 79 GLY A N 1
ATOM 610 C CA . GLY A 1 79 ? 2.147 4.993 7.585 1.00 90.25 79 GLY A CA 1
ATOM 611 C C . GLY A 1 79 ? 2.351 4.092 8.807 1.00 90.25 79 GLY A C 1
ATOM 612 O O . GLY A 1 79 ? 2.403 4.588 9.928 1.00 90.25 79 GLY A O 1
ATOM 613 N N . GLY A 1 80 ? 2.443 2.771 8.617 1.00 90.88 80 GLY A N 1
ATOM 614 C CA . GLY A 1 80 ? 2.670 1.811 9.701 1.00 90.88 80 GLY A CA 1
ATOM 615 C C . GLY A 1 80 ? 1.546 1.744 10.744 1.00 90.88 80 GLY A C 1
ATOM 616 O O . GLY A 1 80 ? 1.764 1.262 11.856 1.00 90.88 80 GLY A O 1
ATOM 617 N N . LEU A 1 81 ? 0.341 2.235 10.431 1.00 92.56 81 LEU A N 1
ATOM 618 C CA . LEU A 1 81 ? -0.744 2.314 11.406 1.00 92.56 81 LEU A CA 1
ATOM 619 C C . LEU A 1 81 ? -1.431 0.953 11.618 1.00 92.56 81 LEU A C 1
ATOM 621 O O . LEU A 1 81 ? -1.716 0.234 10.655 1.00 92.56 81 LEU A O 1
ATOM 625 N N . PRO A 1 82 ? -1.808 0.607 12.865 1.00 93.56 82 PRO A N 1
ATOM 626 C CA . PRO A 1 82 ? -2.640 -0.562 13.119 1.00 93.56 82 PRO A CA 1
ATOM 627 C C . PRO A 1 82 ? -4.065 -0.333 12.594 1.00 93.56 82 PRO A C 1
ATOM 629 O O . PRO A 1 82 ? -4.585 0.783 12.636 1.00 93.56 82 PRO A O 1
ATOM 632 N N . LEU A 1 83 ? -4.752 -1.408 12.184 1.00 96.00 83 LEU A N 1
ATOM 633 C CA . LEU A 1 83 ? -6.084 -1.338 11.552 1.00 96.00 83 LEU A CA 1
ATOM 634 C C . LEU A 1 83 ? -7.112 -0.560 12.390 1.00 96.00 83 LEU A C 1
ATOM 636 O O . LEU A 1 83 ? -7.969 0.123 11.836 1.00 96.00 83 LEU A O 1
ATOM 640 N N . ARG A 1 84 ? -7.026 -0.647 13.725 1.00 96.31 84 ARG A N 1
ATOM 641 C CA . ARG A 1 84 ? -7.895 0.111 14.638 1.00 96.31 84 ARG A CA 1
ATOM 642 C C . ARG A 1 84 ? -7.690 1.620 14.496 1.00 96.31 84 ARG A C 1
ATOM 644 O O . ARG A 1 84 ? -8.670 2.353 14.485 1.00 96.31 84 ARG A O 1
ATOM 651 N N . ASN A 1 85 ? -6.447 2.080 14.380 1.00 95.31 85 ASN A N 1
ATOM 652 C CA . ASN A 1 85 ? -6.150 3.505 14.245 1.00 95.31 85 ASN A CA 1
ATOM 653 C C . ASN A 1 85 ? -6.579 4.022 12.872 1.00 95.31 85 ASN A C 1
ATOM 655 O O . ASN A 1 85 ? -7.103 5.125 12.789 1.00 95.31 85 ASN A O 1
ATOM 659 N N . ILE A 1 86 ? -6.438 3.205 11.825 1.00 95.88 86 ILE A N 1
ATOM 660 C CA . ILE A 1 86 ? -6.955 3.528 10.488 1.00 95.88 86 ILE A CA 1
ATOM 661 C C . ILE A 1 86 ? -8.479 3.670 10.533 1.00 95.88 86 ILE A C 1
ATOM 663 O O . ILE A 1 86 ? -9.020 4.656 10.049 1.00 95.88 86 ILE A O 1
ATOM 667 N N . ALA A 1 87 ? -9.177 2.724 11.168 1.00 96.12 87 ALA A N 1
ATOM 668 C CA . ALA A 1 87 ? -10.628 2.790 11.313 1.00 96.12 87 ALA A CA 1
ATOM 669 C C . ALA A 1 87 ? -11.070 4.063 12.050 1.00 96.12 87 ALA A C 1
ATOM 671 O O . ALA A 1 87 ? -11.984 4.739 11.591 1.00 96.12 87 ALA A O 1
ATOM 672 N N . LEU A 1 88 ? -10.386 4.425 13.142 1.00 94.88 88 LEU A N 1
ATOM 673 C CA . LEU A 1 88 ? -10.650 5.668 13.871 1.00 94.88 88 LEU A CA 1
ATOM 674 C C . LEU A 1 88 ? -10.395 6.910 13.006 1.00 94.88 88 LEU A C 1
ATOM 676 O O . LEU A 1 88 ? -11.227 7.811 12.991 1.00 94.88 88 LEU A O 1
ATOM 680 N N . ALA A 1 89 ? -9.285 6.941 12.263 1.00 91.19 89 ALA A N 1
ATOM 681 C CA . ALA A 1 89 ? -8.933 8.058 11.386 1.00 91.19 89 ALA A CA 1
ATOM 682 C C . ALA A 1 89 ? -9.940 8.259 10.240 1.00 91.19 89 ALA A C 1
ATOM 684 O O . ALA A 1 89 ? -10.168 9.388 9.817 1.00 91.19 89 ALA A O 1
ATOM 685 N N . LEU A 1 90 ? -10.563 7.177 9.764 1.00 91.69 90 LEU A N 1
ATOM 686 C CA . LEU A 1 90 ? -11.565 7.202 8.694 1.00 91.69 90 LEU A CA 1
ATOM 687 C C . LEU A 1 90 ? -13.016 7.243 9.210 1.00 91.69 90 LEU A C 1
ATOM 689 O O . LEU A 1 90 ? -13.946 7.195 8.410 1.00 91.69 90 LEU A O 1
ATOM 693 N N . GLY A 1 91 ? -13.237 7.310 10.529 1.00 91.56 91 GLY A N 1
ATOM 694 C CA . GLY A 1 91 ? -14.583 7.318 11.120 1.00 91.56 91 GLY A CA 1
ATOM 695 C C . GLY A 1 91 ? -15.370 6.011 10.931 1.00 91.56 91 GLY A C 1
ATOM 696 O O . GLY A 1 91 ? -16.599 6.026 10.941 1.00 91.56 91 GLY A O 1
ATOM 69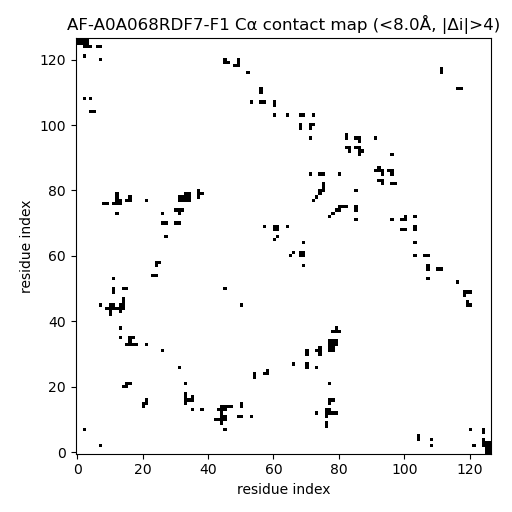7 N N . GLY A 1 92 ? -14.676 4.886 10.742 1.00 91.38 92 GLY A N 1
ATOM 698 C CA . GLY A 1 92 ? -15.253 3.573 10.450 1.00 91.38 92 GLY A CA 1
ATOM 699 C C . GLY A 1 92 ? -14.908 2.497 11.484 1.00 91.38 92 GLY A C 1
ATOM 700 O O . GLY A 1 92 ? -14.531 2.765 12.625 1.00 91.38 92 GLY A O 1
ATOM 701 N N . TYR A 1 93 ? -15.033 1.232 11.077 1.00 94.94 93 TYR A N 1
ATOM 702 C CA . TYR A 1 93 ? -14.774 0.057 11.918 1.00 94.94 93 TYR A CA 1
ATOM 703 C C . TYR A 1 93 ? -13.658 -0.823 11.345 1.00 94.94 93 TYR A C 1
ATOM 705 O O . TYR A 1 93 ? -13.503 -0.963 10.134 1.00 94.94 93 TYR A O 1
ATOM 713 N N . THR A 1 94 ? -12.907 -1.501 12.220 1.00 96.81 94 THR A N 1
ATOM 714 C CA . THR A 1 94 ? -11.754 -2.351 11.854 1.00 96.81 94 THR A CA 1
ATOM 715 C C . THR A 1 94 ? -12.089 -3.397 10.782 1.00 96.81 94 THR A C 1
ATOM 717 O O . THR A 1 94 ? -11.254 -3.718 9.939 1.00 96.81 94 THR A O 1
ATOM 720 N N . ASN A 1 95 ? -13.320 -3.920 10.774 1.00 97.31 95 ASN A N 1
ATOM 721 C CA . ASN A 1 95 ? -13.764 -4.886 9.766 1.00 97.31 95 ASN A CA 1
ATOM 722 C C . ASN A 1 95 ? -13.884 -4.279 8.358 1.00 97.31 95 ASN A C 1
ATOM 724 O O . ASN A 1 95 ? -13.643 -4.992 7.387 1.00 97.31 95 ASN A O 1
ATOM 728 N N . GLN A 1 96 ? -14.226 -2.994 8.231 1.00 95.69 96 GLN A N 1
ATOM 729 C CA . GLN A 1 96 ? -14.248 -2.289 6.945 1.00 95.69 96 GLN A CA 1
ATOM 730 C C . GLN A 1 96 ? -12.830 -2.155 6.396 1.00 95.69 96 GLN A C 1
ATOM 732 O O . GLN A 1 96 ? -12.576 -2.550 5.263 1.00 95.69 96 GLN A O 1
ATOM 737 N N . VAL A 1 97 ? -11.893 -1.722 7.246 1.00 97.44 97 VAL A N 1
ATOM 738 C CA . VAL A 1 97 ? -10.464 -1.625 6.913 1.00 97.44 97 VAL A CA 1
ATOM 739 C C . VAL A 1 97 ? -9.918 -2.981 6.464 1.00 97.44 97 VAL A C 1
ATOM 741 O O . VAL A 1 97 ? -9.278 -3.077 5.424 1.00 97.44 97 VAL A O 1
ATOM 744 N N . ARG A 1 98 ? -10.226 -4.065 7.190 1.00 97.44 98 ARG A N 1
ATOM 745 C CA . ARG A 1 98 ? -9.789 -5.419 6.812 1.00 97.44 98 ARG A CA 1
ATOM 746 C C . ARG A 1 98 ? -10.358 -5.866 5.461 1.00 97.44 98 ARG A C 1
ATOM 748 O O . ARG A 1 98 ? -9.643 -6.474 4.674 1.00 97.44 98 ARG A O 1
ATOM 755 N N . ARG A 1 99 ? -11.632 -5.572 5.177 1.00 97.50 99 ARG A N 1
ATOM 756 C CA . ARG A 1 99 ? -12.252 -5.885 3.875 1.00 97.50 99 ARG A CA 1
ATOM 757 C C . ARG A 1 99 ? -11.602 -5.100 2.735 1.00 97.50 99 ARG A C 1
ATOM 759 O O . ARG A 1 99 ? -11.339 -5.685 1.690 1.00 97.50 99 ARG A O 1
ATOM 766 N N . SER A 1 100 ? -11.324 -3.818 2.962 1.00 96.50 100 SER A N 1
ATOM 767 C CA . SER A 1 100 ? -10.612 -2.949 2.022 1.00 96.50 100 SER A CA 1
ATOM 768 C C . SER A 1 100 ? -9.205 -3.476 1.716 1.00 96.50 100 SER A C 1
ATOM 770 O O . SER A 1 100 ? -8.854 -3.630 0.546 1.00 96.50 100 SER A O 1
ATOM 772 N N . LEU A 1 101 ? -8.437 -3.859 2.745 1.00 97.00 101 LEU A N 1
ATOM 773 C CA . LEU A 1 101 ? -7.099 -4.440 2.581 1.00 97.00 101 LEU A CA 1
ATOM 774 C C . LEU A 1 101 ? -7.137 -5.751 1.790 1.00 97.00 101 LEU A C 1
ATOM 776 O O . LEU A 1 101 ? -6.468 -5.848 0.768 1.00 97.00 101 LEU A O 1
ATOM 780 N N . ASN A 1 102 ? -7.989 -6.707 2.176 1.00 96.44 102 ASN A N 1
ATOM 781 C CA . ASN A 1 102 ? -8.107 -7.987 1.467 1.00 96.44 102 ASN A CA 1
ATOM 782 C C . ASN A 1 102 ? -8.458 -7.797 -0.019 1.00 96.44 102 ASN A C 1
ATOM 784 O O . ASN A 1 102 ? -7.949 -8.505 -0.887 1.00 96.44 102 ASN A O 1
ATOM 788 N N . ALA A 1 103 ? -9.353 -6.854 -0.321 1.00 96.50 103 ALA A N 1
ATOM 789 C CA . ALA A 1 103 ? -9.763 -6.583 -1.692 1.00 96.50 103 ALA A CA 1
ATOM 790 C C . ALA A 1 103 ? -8.672 -5.853 -2.494 1.00 96.50 103 ALA A C 1
ATOM 792 O O . ALA A 1 103 ? -8.494 -6.134 -3.679 1.00 96.50 103 ALA A O 1
ATOM 793 N N . SER A 1 104 ? -7.931 -4.949 -1.850 1.00 96.31 104 SER A N 1
ATOM 794 C CA . SER A 1 104 ? -6.781 -4.266 -2.447 1.00 96.31 104 SER A CA 1
ATOM 795 C C . SER A 1 104 ? -5.627 -5.233 -2.717 1.00 96.31 104 SER A C 1
ATOM 797 O O . SER A 1 104 ? -5.064 -5.205 -3.805 1.00 96.31 104 SER A O 1
ATOM 799 N N . GLU A 1 105 ? -5.322 -6.141 -1.790 1.00 95.31 105 GLU A N 1
ATOM 800 C CA . GLU A 1 105 ? -4.322 -7.201 -1.974 1.00 95.31 105 GLU A CA 1
ATOM 801 C C . GLU A 1 105 ? -4.664 -8.097 -3.163 1.00 95.31 105 GLU A C 1
ATOM 803 O O . GLU A 1 105 ? -3.825 -8.294 -4.038 1.00 95.31 105 GLU A O 1
ATOM 808 N N . ALA A 1 106 ? -5.910 -8.574 -3.243 1.00 94.88 106 ALA A N 1
ATOM 809 C CA . ALA A 1 106 ? -6.365 -9.390 -4.367 1.00 94.88 106 ALA A CA 1
ATOM 810 C C . ALA A 1 106 ? -6.287 -8.631 -5.704 1.00 94.88 106 ALA A C 1
ATOM 812 O O . ALA A 1 106 ? -5.930 -9.207 -6.732 1.00 94.88 106 ALA A O 1
ATOM 813 N N . PHE A 1 107 ? -6.596 -7.330 -5.698 1.00 95.50 107 PHE A N 1
ATOM 814 C CA . PHE A 1 107 ? -6.466 -6.483 -6.881 1.00 95.50 107 PHE A CA 1
ATOM 815 C C . PHE A 1 107 ? -5.004 -6.334 -7.319 1.00 95.50 107 PHE A C 1
ATOM 817 O O . PHE A 1 107 ? -4.708 -6.471 -8.505 1.00 95.50 107 PHE A O 1
ATOM 824 N N . LEU A 1 108 ? -4.091 -6.07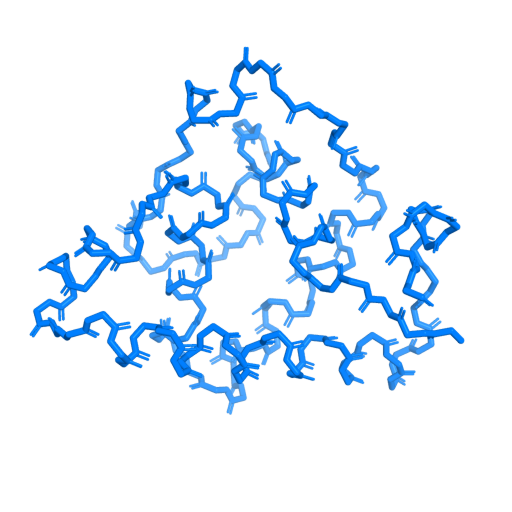0 -6.382 1.00 94.50 108 LEU A N 1
ATOM 825 C CA . LEU A 1 108 ? -2.664 -5.932 -6.672 1.00 94.50 108 LEU A CA 1
ATOM 826 C C . LEU A 1 108 ? -2.061 -7.254 -7.158 1.00 94.50 108 LEU A C 1
ATOM 828 O O . LEU A 1 108 ? -1.363 -7.254 -8.170 1.00 94.50 108 LEU A O 1
ATOM 832 N N . GLU A 1 109 ? -2.392 -8.374 -6.510 1.00 93.69 109 GLU A N 1
ATOM 833 C CA . GLU A 1 109 ? -1.984 -9.721 -6.934 1.00 93.69 109 GLU A CA 1
ATOM 834 C C . GLU A 1 109 ? -2.425 -9.985 -8.383 1.00 93.69 109 GLU A C 1
ATOM 836 O O . GLU A 1 109 ? -1.605 -10.331 -9.237 1.00 93.69 109 GLU A O 1
ATOM 841 N N . GLY A 1 110 ? -3.703 -9.733 -8.694 1.00 92.94 110 GLY A N 1
ATOM 842 C CA . GLY A 1 110 ? -4.244 -9.878 -10.048 1.00 92.94 110 GLY A CA 1
ATOM 843 C C . GLY A 1 110 ? -3.601 -8.930 -11.064 1.00 92.94 110 GLY A C 1
ATOM 844 O O . GLY A 1 110 ? -3.310 -9.337 -12.189 1.00 92.94 110 GLY A O 1
ATOM 845 N N . GLY A 1 111 ? -3.324 -7.686 -10.670 1.00 91.06 111 GLY A N 1
ATOM 846 C CA . GLY A 1 111 ? -2.660 -6.690 -11.511 1.00 91.06 111 GLY A CA 1
ATOM 847 C C . GLY A 1 111 ? -1.229 -7.079 -11.882 1.00 91.06 111 GLY A C 1
ATOM 848 O O . GLY A 1 111 ? -0.831 -6.916 -13.037 1.00 91.06 111 GLY A O 1
ATOM 849 N N . MET A 1 112 ? -0.475 -7.643 -10.937 1.00 90.31 112 MET A N 1
ATOM 850 C CA . MET A 1 112 ? 0.885 -8.129 -11.184 1.00 90.31 112 MET A CA 1
ATOM 851 C C . MET A 1 112 ? 0.892 -9.351 -12.107 1.00 90.31 112 MET A C 1
ATOM 853 O O . MET A 1 112 ? 1.720 -9.424 -13.013 1.00 90.31 112 MET A O 1
ATOM 857 N N . VAL A 1 113 ? -0.050 -10.284 -11.921 1.00 90.00 113 VAL A N 1
ATOM 858 C CA . VAL A 1 113 ? -0.204 -11.454 -12.804 1.00 90.00 113 VAL A CA 1
ATOM 859 C C . VAL A 1 113 ? -0.577 -11.021 -14.223 1.00 90.00 113 VAL A C 1
ATOM 861 O O . VAL A 1 113 ? 0.077 -11.428 -15.180 1.00 90.00 113 VAL A O 1
ATOM 864 N N . ALA A 1 114 ? -1.577 -10.150 -14.372 1.00 87.75 114 ALA A N 1
ATOM 865 C CA . ALA A 1 114 ? -2.008 -9.655 -15.680 1.00 87.75 114 ALA A CA 1
ATOM 866 C C . ALA A 1 114 ? -0.909 -8.852 -16.397 1.00 87.75 114 ALA A C 1
ATOM 868 O O . ALA A 1 114 ? -0.799 -8.900 -17.620 1.00 87.75 114 ALA A O 1
ATOM 869 N N . GLY A 1 115 ? -0.082 -8.127 -15.641 1.00 84.19 115 GLY A N 1
ATOM 870 C CA . GLY A 1 115 ? 1.053 -7.371 -16.166 1.00 84.19 115 GLY A CA 1
ATOM 871 C C . GLY A 1 115 ? 2.295 -8.207 -16.477 1.00 84.19 115 GLY A C 1
ATOM 872 O O . GLY A 1 115 ? 3.274 -7.628 -16.938 1.00 84.19 115 GLY A O 1
ATOM 873 N N . SER A 1 116 ? 2.285 -9.523 -16.214 1.00 81.69 116 SER A N 1
ATOM 874 C CA . SER A 1 116 ? 3.484 -10.383 -16.259 1.00 81.69 116 SER A CA 1
ATOM 875 C C . SER A 1 116 ? 4.663 -9.798 -15.467 1.00 81.69 116 SER A C 1
ATOM 877 O O . SER A 1 116 ? 5.821 -9.938 -15.855 1.00 81.69 116 SER A O 1
ATOM 879 N N . ALA A 1 117 ? 4.363 -9.102 -14.367 1.00 84.25 117 ALA A N 1
ATOM 880 C CA . ALA A 1 117 ? 5.375 -8.501 -13.516 1.00 84.25 117 ALA A CA 1
ATOM 881 C C . ALA A 1 117 ? 6.038 -9.599 -12.677 1.00 84.25 117 ALA A C 1
ATOM 883 O O . ALA A 1 117 ? 5.362 -10.284 -11.902 1.00 84.25 117 ALA A O 1
ATOM 884 N N . SER A 1 118 ? 7.348 -9.755 -12.847 1.00 88.88 118 SER A N 1
ATOM 885 C CA . SER A 1 118 ? 8.214 -10.507 -11.938 1.00 88.88 118 SER A CA 1
ATOM 886 C C . SER A 1 118 ? 8.796 -9.521 -10.938 1.00 88.88 118 SER A C 1
ATOM 888 O O . SER A 1 118 ? 9.275 -8.468 -11.360 1.00 88.88 118 SER A O 1
ATOM 890 N N . LEU A 1 119 ? 8.731 -9.849 -9.652 1.00 91.38 119 LEU A N 1
ATOM 891 C CA . LEU A 1 119 ? 9.396 -9.075 -8.606 1.00 91.38 119 LEU A CA 1
ATOM 892 C C . LEU A 1 119 ? 10.695 -9.777 -8.222 1.00 91.38 119 LEU A C 1
ATOM 894 O O . LEU A 1 119 ? 10.733 -11.009 -8.175 1.00 91.38 119 LEU A O 1
ATOM 898 N N . ASP A 1 120 ? 11.737 -9.017 -7.912 1.00 93.94 120 ASP A N 1
ATOM 899 C CA . ASP A 1 120 ? 13.016 -9.568 -7.455 1.00 93.94 120 ASP A CA 1
ATOM 900 C C . ASP A 1 120 ? 12.811 -10.392 -6.170 1.00 93.94 120 ASP A C 1
ATOM 902 O O . ASP A 1 120 ? 13.365 -11.483 -6.010 1.00 93.94 120 ASP A O 1
ATOM 906 N N . MET A 1 121 ? 11.924 -9.918 -5.288 1.00 92.81 121 MET A N 1
ATOM 907 C CA . MET A 1 121 ? 11.568 -10.600 -4.038 1.00 92.81 121 MET A CA 1
ATOM 908 C C . MET A 1 121 ? 10.670 -11.843 -4.199 1.00 92.81 121 MET A C 1
ATOM 910 O O . MET A 1 121 ? 10.372 -12.492 -3.195 1.00 92.81 121 MET A O 1
ATOM 914 N N . ASP A 1 122 ? 10.246 -12.226 -5.414 1.00 91.94 122 ASP A N 1
ATOM 915 C CA . ASP A 1 122 ? 9.296 -13.339 -5.634 1.00 91.94 122 ASP A CA 1
ATOM 916 C C . ASP A 1 122 ? 9.772 -14.676 -5.041 1.00 91.94 122 ASP A C 1
ATOM 918 O O . ASP A 1 122 ? 8.961 -15.469 -4.550 1.00 91.94 122 ASP A O 1
ATOM 922 N N . SER A 1 123 ? 11.085 -14.919 -5.052 1.00 89.44 123 SER A N 1
ATOM 923 C CA . SER A 1 123 ? 11.692 -16.132 -4.484 1.00 89.44 123 SER A CA 1
ATOM 924 C C . SER A 1 123 ? 11.590 -16.218 -2.956 1.00 89.44 123 SER A C 1
ATOM 926 O O . SER A 1 123 ? 11.612 -17.317 -2.405 1.00 89.44 123 SER A O 1
ATOM 928 N N . GLU A 1 124 ? 11.430 -15.082 -2.278 1.00 90.62 124 GLU A N 1
ATOM 929 C CA . GLU A 1 124 ? 11.393 -14.983 -0.816 1.00 90.62 124 GLU A CA 1
ATOM 930 C C . GLU A 1 124 ? 9.970 -14.866 -0.270 1.00 90.62 124 GLU A C 1
ATOM 932 O O . GLU A 1 124 ? 9.700 -15.275 0.856 1.00 90.62 124 GLU A O 1
ATOM 937 N N . VAL A 1 125 ? 9.057 -14.298 -1.060 1.00 89.75 125 VAL A N 1
ATOM 938 C CA . VAL A 1 125 ? 7.684 -13.979 -0.636 1.00 89.75 125 VAL A CA 1
ATOM 939 C C . VAL A 1 125 ? 6.660 -14.982 -1.157 1.00 89.75 125 VAL A C 1
ATOM 941 O O . VAL A 1 125 ? 5.476 -14.679 -1.230 1.00 89.75 125 VAL A O 1
ATOM 944 N N . SER A 1 126 ? 7.083 -16.171 -1.571 1.00 84.44 126 SER A N 1
ATOM 945 C CA . SER A 1 126 ? 6.161 -17.195 -2.065 1.00 84.44 126 SER A CA 1
ATOM 946 C C . SER A 1 126 ? 5.590 -18.053 -0.937 1.00 84.44 126 SER A C 1
ATOM 948 O O . SER A 1 126 ? 6.309 -18.421 -0.011 1.00 84.44 126 SER A O 1
ATOM 950 N N . ARG A 1 127 ? 4.296 -18.379 -1.038 1.00 71.00 127 ARG A N 1
ATOM 951 C CA . ARG A 1 127 ? 3.620 -19.347 -0.161 1.00 71.00 127 ARG A CA 1
ATOM 952 C C . ARG A 1 127 ? 3.760 -20.781 -0.651 1.00 71.00 127 ARG A C 1
ATOM 954 O O . ARG A 1 127 ? 3.768 -20.981 -1.891 1.00 71.00 127 ARG A O 1
#

Organism: NCBI:txid1347341

Solvent-accessible surface area (backbone atoms only — not comparable to full-atom values): 7103 Å² total; per-residue (Å²): 135,52,69,38,57,66,58,52,42,50,15,34,13,51,41,31,36,37,83,84,45,46,70,79,53,93,57,72,88,73,70,54,56,57,33,60,78,70,57,71,83,77,84,70,58,50,53,72,70,43,37,55,52,52,49,56,41,50,57,50,38,32,76,75,73,30,64,65,47,42,47,56,48,38,33,40,35,28,27,48,42,55,58,60,58,50,12,59,75,71,76,56,47,47,68,57,48,51,51,41,48,57,52,49,45,54,49,44,55,50,49,34,59,76,65,69,58,80,49,87,60,51,87,76,34,51,106

Sequence (127 aa):
MRRDMQEVLERWGRWAAHDENCASVDWPAMSVIPMRSAFSSSGPSCSDADGLLVDRCVAKLKTSRGREDMLVLGLRFVGGLPLRNIALALGGYTNQVRRSLNASEAFLEGGMVAGSASLDMDSEVSR